Protein AF-A0A530JX38-F1 (afdb_monomer_lite)

pLDDT: mean 97.67, std 2.12, range [79.69, 98.81]

Structure (mmCIF, N/CA/C/O backbone):
data_AF-A0A530JX38-F1
#
_entry.id   AF-A0A530JX38-F1
#
loop_
_atom_site.group_PDB
_atom_site.id
_atom_site.type_symbol
_atom_site.label_atom_id
_atom_site.label_alt_id
_atom_site.label_comp_id
_atom_site.label_asym_id
_atom_site.label_entity_id
_atom_site.label_seq_id
_atom_site.pdbx_PDB_ins_code
_atom_site.Cartn_x
_atom_site.Cartn_y
_atom_site.Cartn_z
_atom_site.occupancy
_atom_site.B_iso_or_equiv
_atom_site.auth_seq_id
_atom_site.auth_comp_id
_atom_site.auth_asym_id
_atom_site.auth_atom_id
_atom_site.pdbx_PDB_model_num
ATOM 1 N N . PHE A 1 1 ? 7.188 1.533 -4.736 1.00 79.69 1 PHE A N 1
ATOM 2 C CA . PHE A 1 1 ? 6.180 2.064 -3.799 1.00 79.69 1 PHE A CA 1
ATOM 3 C C . PHE A 1 1 ? 4.777 1.938 -4.365 1.00 79.69 1 PHE A C 1
ATOM 5 O O . PHE A 1 1 ? 4.586 1.986 -5.576 1.00 79.69 1 PHE A O 1
ATOM 12 N N . TYR A 1 2 ? 3.803 1.794 -3.479 1.00 97.56 2 TYR A N 1
ATOM 13 C CA . TYR A 1 2 ? 2.401 1.553 -3.775 1.00 97.56 2 TYR A CA 1
ATOM 14 C C . TYR A 1 2 ? 1.654 2.833 -4.146 1.00 97.56 2 TYR A C 1
ATOM 16 O O . TYR A 1 2 ? 1.944 3.920 -3.648 1.00 97.56 2 TYR A O 1
ATOM 24 N N . THR A 1 3 ? 0.667 2.686 -5.028 1.00 97.88 3 THR A N 1
ATOM 25 C CA . THR A 1 3 ? -0.216 3.775 -5.463 1.00 97.88 3 THR A CA 1
ATOM 26 C C . THR A 1 3 ? -1.650 3.263 -5.598 1.00 97.88 3 THR A C 1
ATOM 28 O O . THR A 1 3 ? -2.362 3.209 -4.603 1.00 97.88 3 THR A O 1
ATOM 31 N N . PHE A 1 4 ? -2.078 2.837 -6.788 1.00 98.19 4 PHE A N 1
ATOM 32 C CA . PHE A 1 4 ? -3.488 2.555 -7.088 1.00 98.19 4 PHE A CA 1
ATOM 33 C C . PHE A 1 4 ? -4.115 1.483 -6.192 1.00 98.19 4 PHE A C 1
ATOM 35 O O . PHE A 1 4 ? -5.159 1.723 -5.602 1.00 98.19 4 PHE A O 1
ATOM 42 N N . ASN A 1 5 ? -3.453 0.342 -6.012 1.00 97.00 5 ASN A N 1
ATOM 43 C CA . ASN A 1 5 ? -3.966 -0.731 -5.156 1.00 97.00 5 ASN A CA 1
ATOM 44 C C . ASN A 1 5 ? -3.952 -0.381 -3.654 1.00 97.00 5 ASN A C 1
ATOM 46 O O . ASN A 1 5 ? -4.775 -0.900 -2.905 1.00 97.00 5 ASN A O 1
ATOM 50 N N . MET A 1 6 ? -3.072 0.523 -3.211 1.00 98.62 6 MET A N 1
ATOM 51 C CA . MET A 1 6 ? -3.131 1.091 -1.860 1.00 98.62 6 MET A CA 1
ATOM 52 C C . MET A 1 6 ? -4.322 2.042 -1.718 1.00 98.62 6 MET A C 1
ATOM 54 O O . MET A 1 6 ? -5.009 1.998 -0.700 1.00 98.62 6 MET A O 1
ATOM 58 N N . PHE A 1 7 ? -4.616 2.856 -2.738 1.00 98.62 7 PHE A N 1
ATOM 59 C CA . PHE A 1 7 ? -5.819 3.695 -2.750 1.00 98.62 7 PHE A CA 1
ATOM 60 C C . PHE A 1 7 ? -7.094 2.848 -2.721 1.00 98.62 7 PHE A C 1
ATOM 62 O O . PHE A 1 7 ? -8.029 3.194 -2.001 1.00 98.62 7 PHE A O 1
ATOM 69 N N . A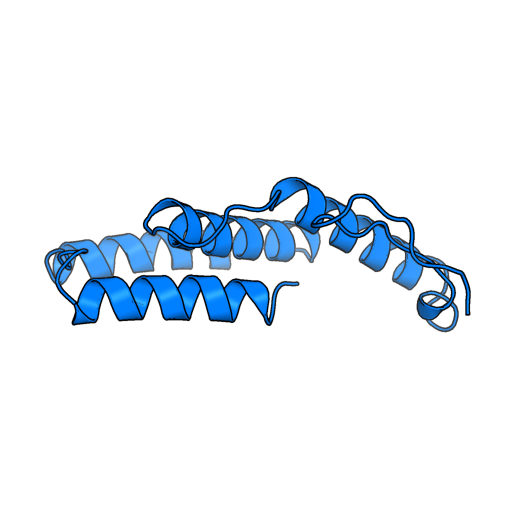SP A 1 8 ? -7.118 1.717 -3.428 1.00 98.56 8 ASP A N 1
ATOM 70 C CA . ASP A 1 8 ? -8.235 0.774 -3.366 1.00 98.56 8 ASP A CA 1
ATOM 71 C C . ASP A 1 8 ? -8.384 0.185 -1.954 1.00 98.56 8 ASP A C 1
ATOM 73 O O . ASP A 1 8 ? -9.466 0.263 -1.373 1.00 98.56 8 ASP A O 1
ATOM 77 N N . ALA A 1 9 ? -7.304 -0.304 -1.332 1.00 98.62 9 ALA A N 1
ATOM 78 C CA . ALA A 1 9 ? -7.357 -0.802 0.047 1.00 98.62 9 ALA A CA 1
ATOM 79 C C . ALA A 1 9 ? -7.886 0.263 1.035 1.00 98.62 9 ALA A C 1
ATOM 81 O O . ALA A 1 9 ? -8.750 -0.022 1.869 1.00 98.62 9 ALA A O 1
ATOM 82 N N . GLN A 1 10 ? -7.440 1.518 0.899 1.00 98.81 10 GLN A N 1
ATOM 83 C CA . GLN A 1 10 ? -7.946 2.655 1.678 1.00 98.81 10 GLN A CA 1
ATOM 84 C C . GLN A 1 10 ? -9.436 2.921 1.426 1.00 98.81 10 GLN A C 1
ATOM 86 O O . GLN A 1 10 ? -10.200 3.134 2.372 1.00 98.81 10 GLN A O 1
ATOM 91 N N . ALA A 1 11 ? -9.868 2.901 0.164 1.00 98.75 11 ALA A N 1
ATOM 92 C CA . ALA A 1 11 ? -11.250 3.157 -0.219 1.00 98.75 11 ALA A CA 1
ATOM 93 C C . ALA A 1 11 ? -12.201 2.065 0.292 1.00 98.75 11 ALA A C 1
ATOM 95 O O . ALA A 1 11 ? -13.281 2.383 0.795 1.00 98.75 11 ALA A O 1
ATOM 96 N N . TRP A 1 12 ? -11.800 0.792 0.223 1.00 98.75 12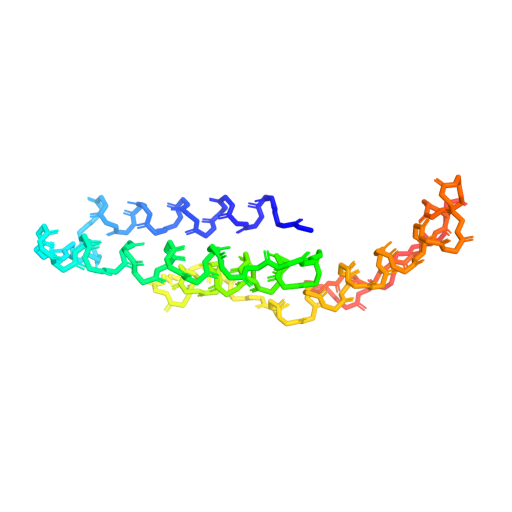 TRP A N 1
ATOM 97 C CA . TRP A 1 12 ? -12.574 -0.326 0.769 1.00 98.75 12 TRP A CA 1
ATOM 98 C C . TRP A 1 12 ? -12.705 -0.238 2.288 1.00 98.75 12 TRP A C 1
ATOM 100 O O . TRP A 1 12 ? -13.806 -0.412 2.817 1.00 98.75 12 TRP A O 1
ATOM 110 N N . TYR A 1 13 ? -11.620 0.104 2.985 1.00 98.69 13 TYR A N 1
ATOM 111 C CA . TYR A 1 13 ? -11.653 0.291 4.433 1.00 98.69 13 TYR A CA 1
ATOM 112 C C . TYR A 1 13 ? -12.603 1.427 4.829 1.00 98.69 13 TYR A C 1
ATOM 114 O O . TYR A 1 13 ? -13.499 1.247 5.658 1.00 98.69 13 TYR A O 1
ATOM 122 N N . ALA A 1 14 ? -12.475 2.589 4.179 1.00 98.75 14 ALA A N 1
ATOM 123 C CA . ALA A 1 14 ? -13.346 3.737 4.420 1.00 98.75 14 ALA A CA 1
ATOM 124 C C . ALA A 1 14 ? -14.822 3.413 4.130 1.00 98.75 14 ALA A C 1
ATOM 126 O O . ALA A 1 14 ? -15.701 3.763 4.923 1.00 98.75 14 ALA A O 1
ATOM 127 N N . ARG A 1 15 ? -15.103 2.701 3.030 1.00 98.75 15 ARG A N 1
ATOM 128 C CA . ARG A 1 15 ? -16.448 2.221 2.685 1.00 98.75 15 ARG A CA 1
ATOM 129 C C . ARG A 1 15 ? -17.035 1.376 3.814 1.00 98.75 15 ARG A C 1
ATOM 131 O O . ARG A 1 15 ? -18.168 1.621 4.222 1.00 98.75 15 ARG A O 1
ATOM 138 N N . ASP A 1 16 ? -16.287 0.407 4.334 1.00 98.75 16 ASP A N 1
ATOM 139 C CA . ASP A 1 16 ? -16.795 -0.518 5.351 1.00 98.75 16 ASP A CA 1
ATOM 140 C C . ASP A 1 16 ? -16.990 0.142 6.721 1.00 98.75 16 ASP A C 1
ATOM 142 O O . ASP A 1 16 ? -17.917 -0.231 7.448 1.00 98.75 16 ASP A O 1
ATOM 146 N N . VAL A 1 17 ? -16.216 1.183 7.039 1.00 98.69 17 VAL A N 1
ATOM 147 C CA . VAL A 1 17 ? -16.491 2.073 8.178 1.00 98.69 17 VAL A CA 1
ATOM 148 C C . VAL A 1 17 ? -17.801 2.844 7.971 1.00 98.69 17 VAL A C 1
ATOM 150 O O . VAL A 1 17 ? -18.673 2.812 8.840 1.00 98.69 17 VAL A O 1
ATOM 153 N N . ILE A 1 18 ? -17.987 3.491 6.813 1.00 98.75 18 ILE A N 1
ATOM 154 C CA . ILE A 1 18 ? -19.201 4.273 6.491 1.00 98.75 18 ILE A CA 1
ATOM 155 C C . ILE A 1 18 ? -20.454 3.387 6.504 1.00 98.75 18 ILE A C 1
ATOM 157 O O . ILE A 1 18 ? -21.499 3.784 7.017 1.00 98.75 18 ILE A O 1
ATOM 161 N N . MET A 1 19 ? -20.350 2.165 5.980 1.00 98.50 19 MET A N 1
ATOM 162 C CA . MET A 1 19 ? -21.430 1.173 5.983 1.00 98.50 19 MET A CA 1
ATOM 163 C C . MET A 1 19 ? -21.637 0.508 7.354 1.00 98.50 19 MET A C 1
ATOM 165 O O . MET A 1 19 ? -22.566 -0.282 7.523 1.00 98.50 19 MET A O 1
ATOM 169 N N . GLY A 1 20 ? -20.777 0.797 8.334 1.00 98.12 20 GLY A N 1
ATOM 170 C CA . GLY A 1 20 ? -20.862 0.272 9.692 1.00 98.12 20 GLY A CA 1
ATOM 171 C C . GLY A 1 20 ? -20.496 -1.206 9.841 1.00 98.12 20 GLY A C 1
ATOM 172 O O . GLY A 1 20 ? -20.813 -1.770 10.892 1.00 98.12 20 GLY A O 1
ATOM 173 N N . ARG A 1 21 ? -19.854 -1.806 8.827 1.00 98.38 21 ARG A N 1
ATOM 174 C CA . ARG A 1 21 ? -19.290 -3.168 8.846 1.00 98.38 21 ARG A CA 1
ATOM 175 C C . ARG A 1 21 ? -18.031 -3.228 9.709 1.00 98.38 21 ARG A C 1
ATOM 177 O O . ARG A 1 21 ? -17.843 -4.192 10.442 1.00 98.38 21 ARG A O 1
ATOM 184 N N . ILE A 1 22 ? -17.233 -2.163 9.674 1.00 98.50 22 ILE A N 1
ATOM 185 C CA . ILE A 1 22 ? -16.114 -1.932 10.589 1.00 98.50 22 ILE A CA 1
ATOM 186 C C . ILE A 1 22 ? -16.556 -0.895 11.620 1.00 98.50 22 ILE A C 1
ATOM 188 O O . ILE A 1 22 ? -17.091 0.162 11.278 1.00 98.50 22 ILE A O 1
ATOM 192 N N . LYS A 1 23 ? -16.358 -1.201 12.903 1.00 98.12 23 LYS A N 1
ATOM 193 C CA . LYS A 1 23 ? -16.575 -0.246 13.994 1.00 98.12 23 LYS A CA 1
ATOM 194 C C . LYS A 1 23 ? -15.244 0.398 14.343 1.00 98.12 23 LYS A C 1
ATOM 196 O O . LYS A 1 23 ? -14.290 -0.309 14.653 1.00 98.12 23 LYS A O 1
ATOM 201 N N . LEU A 1 24 ? -15.197 1.727 14.301 1.00 97.31 24 LEU A N 1
ATOM 202 C CA . LEU A 1 24 ? -14.018 2.460 14.745 1.00 97.31 24 LEU A CA 1
ATOM 203 C C . LEU A 1 24 ? -13.804 2.241 16.251 1.00 97.31 24 LEU A C 1
ATOM 205 O O . LEU A 1 24 ? -14.786 2.230 17.005 1.00 97.31 24 LEU A O 1
ATOM 209 N N . PRO A 1 25 ? -12.548 2.064 16.693 1.00 97.44 25 PRO A N 1
ATOM 210 C CA . PRO A 1 25 ? -12.236 1.952 18.108 1.00 97.44 25 PRO A CA 1
ATOM 211 C C . PRO A 1 25 ? -12.315 3.332 18.789 1.00 97.44 25 PRO A C 1
ATOM 213 O O . PRO A 1 25 ? -12.703 4.331 18.177 1.00 97.44 25 PRO A O 1
ATOM 216 N N . SER A 1 26 ? -11.978 3.398 20.080 1.00 98.50 26 SER A N 1
ATOM 217 C CA . SER A 1 26 ? -11.950 4.676 20.801 1.00 98.50 26 SER A CA 1
ATOM 218 C C . SER A 1 26 ? -10.868 5.614 20.254 1.00 98.50 26 SER A C 1
ATOM 220 O O . SER A 1 26 ? -9.929 5.187 19.576 1.00 98.50 26 SER A O 1
ATOM 222 N N . ALA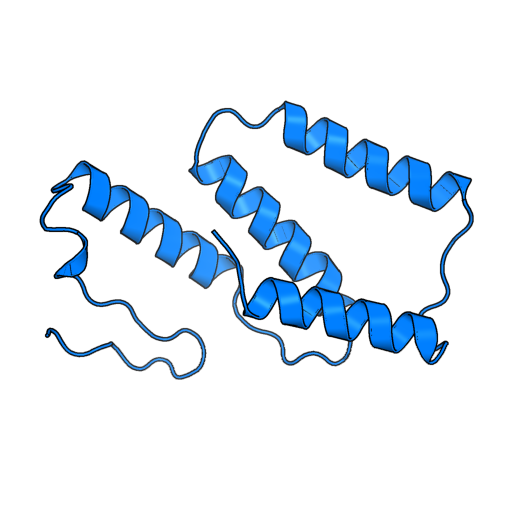 A 1 27 ? -10.979 6.905 20.574 1.00 98.38 27 ALA A N 1
ATOM 223 C CA . ALA A 1 27 ? -9.989 7.901 20.174 1.00 98.38 27 ALA A CA 1
ATOM 224 C C . ALA A 1 27 ? -8.585 7.564 20.701 1.00 98.38 27 ALA A C 1
ATOM 226 O O . ALA A 1 27 ? -7.603 7.718 19.978 1.00 98.38 27 ALA A O 1
ATOM 227 N N . GLU A 1 28 ? -8.493 7.047 21.927 1.00 98.62 28 GLU A N 1
ATOM 228 C CA . GLU A 1 28 ? -7.235 6.632 22.550 1.00 98.62 28 GLU A CA 1
ATOM 229 C C . GLU A 1 28 ? -6.596 5.466 21.790 1.00 98.62 28 GLU A C 1
ATOM 231 O O . GLU A 1 28 ? -5.407 5.511 21.485 1.00 98.62 28 GLU A O 1
ATOM 236 N N . ALA A 1 29 ? -7.388 4.456 21.420 1.00 98.44 29 ALA A N 1
ATOM 237 C CA . ALA A 1 29 ? -6.899 3.309 20.661 1.00 98.44 29 ALA A CA 1
ATOM 238 C C . ALA A 1 29 ? -6.442 3.699 19.242 1.00 98.44 29 ALA A C 1
ATOM 240 O O . ALA A 1 29 ? -5.422 3.198 18.771 1.00 98.44 29 ALA A O 1
ATOM 241 N N . MET A 1 30 ? -7.150 4.624 18.576 1.00 98.19 30 MET A N 1
ATOM 242 C CA . MET A 1 30 ? -6.715 5.169 17.280 1.00 98.19 30 MET A CA 1
ATOM 243 C C . MET A 1 30 ? -5.399 5.948 17.403 1.00 98.19 30 MET A C 1
ATOM 245 O O . MET A 1 30 ? -4.509 5.784 16.570 1.00 98.19 30 MET A O 1
ATOM 249 N N . ALA A 1 31 ? -5.251 6.766 18.450 1.00 98.50 31 ALA A N 1
ATOM 250 C CA . ALA A 1 31 ? -4.021 7.513 18.701 1.00 98.50 31 ALA A CA 1
ATOM 251 C C . ALA A 1 31 ? -2.835 6.582 19.002 1.00 98.50 31 ALA A C 1
ATOM 253 O O . ALA A 1 31 ? -1.739 6.803 18.488 1.00 98.50 31 ALA A O 1
ATOM 254 N N . GLU A 1 32 ? -3.049 5.519 19.783 1.00 98.56 32 GLU A N 1
ATOM 255 C CA . GLU A 1 32 ? -2.015 4.524 20.079 1.00 98.56 32 GLU A CA 1
ATOM 256 C C . GLU A 1 32 ? -1.583 3.756 18.821 1.00 98.56 32 GLU A C 1
ATOM 258 O O . GLU A 1 32 ? -0.387 3.573 18.589 1.00 98.56 32 GLU A O 1
ATOM 263 N N . HIS A 1 33 ? -2.537 3.328 17.986 1.00 98.31 33 HIS A N 1
ATOM 264 C CA . HIS A 1 33 ? -2.238 2.644 16.723 1.00 98.31 33 HIS A CA 1
ATOM 265 C C . HIS A 1 33 ? -1.447 3.547 15.767 1.00 98.31 33 HIS A C 1
ATOM 267 O O . HIS A 1 33 ? -0.392 3.142 15.278 1.00 98.31 33 HIS A O 1
ATOM 273 N N . GLY A 1 34 ? -1.869 4.806 15.602 1.00 98.06 34 GLY A N 1
ATOM 274 C CA . GLY A 1 34 ? -1.136 5.792 14.805 1.00 98.06 34 GLY A CA 1
ATOM 275 C C . GLY A 1 34 ? 0.273 6.074 15.339 1.00 98.06 34 GLY A C 1
ATOM 276 O O . GLY A 1 34 ? 1.220 6.154 14.559 1.00 98.06 34 GLY A O 1
ATOM 277 N N . ALA A 1 35 ? 0.446 6.158 16.662 1.00 98.62 35 ALA A N 1
ATOM 278 C CA . ALA A 1 35 ? 1.756 6.356 17.281 1.00 98.62 35 ALA A CA 1
ATOM 279 C C . ALA A 1 35 ? 2.710 5.173 17.040 1.00 98.62 35 ALA A C 1
ATOM 281 O O . ALA A 1 35 ? 3.897 5.397 16.808 1.00 98.62 35 ALA A O 1
ATOM 282 N N . LYS A 1 36 ? 2.210 3.927 17.040 1.00 98.56 36 LYS A N 1
ATOM 283 C CA . LYS A 1 36 ? 3.011 2.734 16.703 1.00 98.56 36 LYS A CA 1
ATOM 284 C C . LYS A 1 36 ? 3.521 2.788 15.264 1.00 98.56 36 LYS A C 1
ATOM 286 O O . LYS A 1 36 ? 4.708 2.568 15.032 1.00 98.56 36 LYS A O 1
ATOM 291 N N . TRP A 1 37 ? 2.644 3.119 14.317 1.00 98.69 37 TRP A N 1
ATOM 292 C CA . TRP A 1 37 ? 3.019 3.281 12.910 1.00 98.69 37 TRP A CA 1
ATOM 293 C C . TRP A 1 37 ? 4.022 4.415 12.712 1.00 98.69 37 TRP A C 1
ATOM 295 O O . TRP A 1 37 ? 5.024 4.228 12.028 1.00 98.69 37 TRP A O 1
ATOM 305 N N . ARG A 1 38 ? 3.807 5.556 13.374 1.00 98.62 38 ARG A N 1
ATOM 306 C CA . ARG A 1 38 ? 4.726 6.696 13.329 1.00 98.62 38 ARG A CA 1
ATOM 307 C C . ARG A 1 38 ? 6.106 6.358 13.889 1.00 98.62 38 ARG A C 1
ATOM 309 O O . ARG A 1 38 ? 7.105 6.645 13.243 1.00 98.62 38 ARG A O 1
ATOM 316 N N . ALA A 1 39 ? 6.161 5.721 15.057 1.00 98.69 39 ALA A N 1
ATOM 317 C CA . ALA A 1 39 ? 7.422 5.320 15.671 1.00 98.69 39 ALA A CA 1
ATOM 318 C C . ALA A 1 39 ? 8.207 4.362 14.767 1.00 98.69 39 ALA A C 1
ATOM 320 O O . ALA A 1 39 ? 9.421 4.483 14.674 1.00 98.69 39 ALA A O 1
ATOM 321 N N . ARG A 1 40 ? 7.522 3.443 14.071 1.00 98.56 40 ARG A N 1
ATOM 322 C CA . ARG A 1 40 ? 8.145 2.557 13.078 1.00 98.56 40 ARG A CA 1
ATOM 323 C C . ARG A 1 40 ? 8.628 3.316 11.837 1.00 98.56 40 ARG A C 1
ATOM 325 O O . ARG A 1 40 ? 9.704 3.015 11.340 1.00 98.56 40 ARG A O 1
ATOM 332 N N . GLU A 1 41 ? 7.850 4.270 11.327 1.00 98.50 41 GLU A N 1
ATOM 333 C CA . GLU A 1 41 ? 8.239 5.103 10.177 1.00 98.50 41 GLU A CA 1
ATOM 334 C C . GLU A 1 41 ? 9.531 5.887 10.458 1.00 98.50 41 GLU A C 1
ATOM 336 O O . GLU A 1 41 ? 10.405 5.994 9.603 1.00 98.50 41 GLU A O 1
ATOM 341 N N . GLU A 1 42 ? 9.677 6.407 11.677 1.00 98.50 42 GLU A N 1
ATOM 342 C CA . GLU A 1 42 ? 10.836 7.204 12.090 1.00 98.50 42 GLU A CA 1
ATOM 343 C C . GLU A 1 42 ? 12.136 6.388 12.215 1.00 98.50 42 GLU A C 1
ATOM 345 O O . GLU A 1 42 ? 13.209 6.986 12.291 1.00 98.50 42 GLU A O 1
ATOM 350 N N . THR A 1 43 ? 12.075 5.048 12.205 1.00 98.50 43 THR A N 1
ATOM 351 C CA . THR A 1 43 ? 13.272 4.186 12.196 1.00 98.50 43 THR A CA 1
ATOM 352 C C . THR A 1 43 ? 13.732 3.777 10.798 1.00 98.50 43 THR A C 1
ATOM 354 O O . THR A 1 43 ? 14.686 3.012 10.700 1.00 98.50 43 THR A O 1
ATOM 357 N N . LEU A 1 44 ? 13.036 4.182 9.730 1.00 98.56 44 LEU A N 1
ATOM 358 C CA . LEU A 1 44 ? 13.362 3.752 8.367 1.00 98.56 44 LEU A CA 1
ATOM 359 C C . LEU A 1 44 ? 14.535 4.573 7.805 1.00 98.56 44 LEU A C 1
ATOM 361 O O . LEU A 1 44 ? 14.511 5.803 7.820 1.00 98.56 44 LEU A O 1
ATOM 365 N N . GLU A 1 45 ? 15.540 3.891 7.268 1.00 98.12 45 GLU A N 1
ATOM 366 C CA . GLU A 1 45 ? 16.805 4.464 6.797 1.00 98.12 45 GLU A CA 1
ATOM 367 C C . GLU A 1 45 ? 16.972 4.373 5.274 1.00 98.12 45 GLU A C 1
ATOM 369 O O . GLU A 1 45 ? 17.696 5.177 4.682 1.00 98.12 45 GLU A O 1
ATOM 374 N N . ASP A 1 46 ? 16.297 3.423 4.622 1.00 96.44 46 ASP A N 1
ATOM 375 C CA . ASP A 1 46 ? 16.495 3.121 3.204 1.00 96.44 46 ASP A CA 1
ATOM 376 C C . ASP A 1 46 ? 15.187 2.834 2.441 1.00 96.44 46 ASP A C 1
ATOM 378 O O . ASP A 1 46 ? 14.093 2.729 3.003 1.00 96.44 46 ASP A O 1
ATOM 382 N N . ALA A 1 47 ? 15.303 2.747 1.112 1.00 95.50 47 ALA A N 1
ATOM 383 C CA . ALA A 1 47 ? 14.164 2.536 0.224 1.00 95.50 47 ALA A CA 1
ATOM 384 C C . ALA A 1 47 ? 13.504 1.163 0.421 1.00 95.50 47 ALA A C 1
ATOM 386 O O . ALA A 1 47 ? 12.284 1.066 0.287 1.00 95.50 47 ALA A O 1
ATOM 387 N N . GLU A 1 48 ? 14.274 0.126 0.763 1.00 96.56 48 GLU A N 1
ATOM 388 C CA . GLU A 1 48 ? 13.743 -1.211 1.035 1.00 96.56 48 GLU A CA 1
ATOM 389 C C . GLU A 1 48 ? 12.792 -1.152 2.228 1.00 96.56 48 GLU A C 1
ATOM 391 O O . GLU A 1 48 ? 11.615 -1.495 2.116 1.00 96.56 48 GLU A O 1
ATOM 396 N N . GLN A 1 49 ? 13.267 -0.619 3.349 1.00 98.31 49 GLN A N 1
ATOM 397 C CA . GLN A 1 49 ? 12.488 -0.464 4.569 1.00 98.31 49 GLN A CA 1
ATOM 398 C C . GLN A 1 49 ? 11.218 0.366 4.332 1.00 98.31 49 GLN A C 1
ATOM 400 O O . GLN A 1 49 ? 10.146 -0.000 4.818 1.00 98.31 49 GLN A O 1
ATOM 405 N N . MET A 1 50 ? 11.299 1.434 3.530 1.00 98.44 50 MET A N 1
ATOM 406 C CA . MET A 1 50 ? 10.131 2.229 3.132 1.00 98.44 50 MET A CA 1
ATOM 407 C C . MET A 1 50 ? 9.137 1.437 2.262 1.00 98.44 50 MET A C 1
ATOM 409 O O . MET A 1 50 ? 7.924 1.589 2.431 1.00 98.44 50 MET A O 1
ATOM 413 N N . ILE A 1 51 ? 9.614 0.592 1.337 1.00 98.44 51 ILE A N 1
ATOM 414 C CA . ILE A 1 51 ? 8.763 -0.260 0.487 1.00 98.44 51 ILE A CA 1
ATOM 415 C C . ILE A 1 51 ? 8.000 -1.254 1.363 1.00 98.44 51 ILE A C 1
ATOM 417 O O . ILE A 1 51 ? 6.775 -1.340 1.261 1.00 98.44 51 ILE A O 1
ATOM 421 N N . TRP A 1 52 ? 8.709 -1.956 2.249 1.00 98.50 52 TRP A N 1
ATOM 422 C CA . TRP A 1 52 ? 8.115 -2.938 3.155 1.00 98.50 52 TRP A CA 1
ATOM 423 C C . TRP A 1 52 ? 7.137 -2.296 4.139 1.00 98.50 52 TRP A C 1
ATOM 425 O O . TRP A 1 52 ? 6.049 -2.826 4.345 1.00 98.50 52 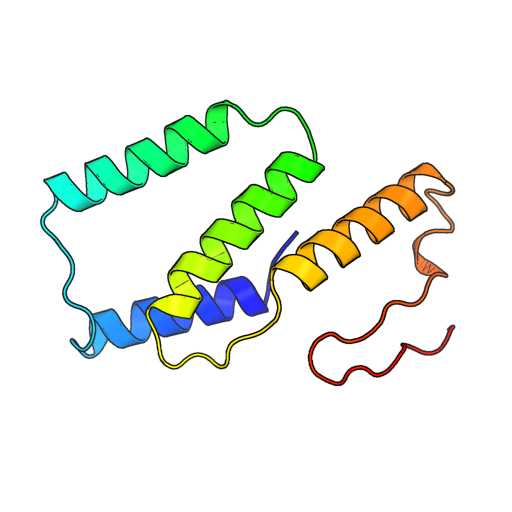TRP A O 1
ATOM 435 N N . PHE A 1 53 ? 7.461 -1.121 4.685 1.00 98.69 53 PHE A N 1
ATOM 436 C CA . PHE A 1 53 ? 6.556 -0.367 5.554 1.00 98.69 53 PHE A CA 1
ATOM 437 C C . PHE A 1 53 ? 5.221 -0.049 4.865 1.00 98.69 53 PHE A C 1
ATOM 439 O O . PHE A 1 53 ? 4.151 -0.284 5.429 1.00 98.69 53 PHE A O 1
ATOM 446 N N . GLN A 1 54 ? 5.267 0.450 3.626 1.00 98.62 54 GLN A N 1
ATOM 447 C CA . GLN A 1 54 ? 4.056 0.778 2.874 1.00 98.62 54 GLN A CA 1
ATOM 448 C C . GLN A 1 54 ? 3.295 -0.475 2.402 1.00 98.62 54 GLN A C 1
ATOM 450 O O . GLN A 1 54 ? 2.062 -0.456 2.327 1.00 98.62 54 GLN A O 1
ATOM 455 N N . GLY A 1 55 ? 4.013 -1.565 2.116 1.00 98.50 55 GLY A N 1
ATOM 456 C CA . GLY A 1 55 ? 3.425 -2.876 1.851 1.00 98.50 55 GLY A CA 1
ATOM 457 C C . GLY A 1 55 ? 2.631 -3.387 3.052 1.00 98.50 55 GLY A C 1
ATOM 458 O O . GLY A 1 55 ? 1.454 -3.713 2.908 1.00 98.50 55 GLY A O 1
ATOM 459 N N . ASP A 1 56 ? 3.220 -3.356 4.247 1.00 98.62 56 ASP A N 1
ATOM 460 C CA . ASP A 1 56 ? 2.553 -3.778 5.483 1.00 98.62 56 ASP A CA 1
ATOM 461 C C . ASP A 1 56 ? 1.307 -2.942 5.783 1.00 98.62 56 ASP A C 1
ATOM 463 O O . ASP A 1 56 ? 0.275 -3.494 6.158 1.00 98.62 56 ASP A O 1
ATOM 467 N N . TYR A 1 57 ? 1.370 -1.625 5.570 1.00 98.69 57 TYR A N 1
ATOM 468 C CA . TYR A 1 57 ? 0.206 -0.746 5.711 1.00 98.69 57 TYR A CA 1
ATOM 469 C C . TYR A 1 57 ? -0.921 -1.138 4.743 1.00 98.69 57 TYR A C 1
ATOM 471 O O . TYR A 1 57 ? -2.082 -1.268 5.134 1.00 98.69 57 TYR A O 1
ATOM 479 N N . THR A 1 58 ? -0.576 -1.372 3.475 1.00 98.50 58 THR A N 1
ATOM 480 C CA . THR A 1 58 ? -1.544 -1.797 2.454 1.00 98.50 58 THR A CA 1
ATOM 481 C C . THR A 1 58 ? -2.159 -3.149 2.818 1.00 98.50 58 THR A C 1
ATOM 483 O O . THR A 1 58 ? -3.373 -3.327 2.701 1.00 98.50 58 THR A O 1
ATOM 486 N N . LYS A 1 59 ? -1.338 -4.084 3.312 1.00 98.50 59 LYS A N 1
ATOM 487 C CA . LYS A 1 59 ? -1.777 -5.400 3.775 1.00 98.50 59 LYS A CA 1
ATOM 488 C C . LYS A 1 59 ? -2.716 -5.308 4.977 1.00 98.50 59 LYS A C 1
ATOM 490 O O . LYS A 1 59 ? -3.758 -5.956 4.961 1.00 98.50 59 LYS A O 1
ATOM 495 N N . GLU A 1 60 ? -2.390 -4.489 5.978 1.00 98.44 60 GLU A N 1
ATOM 496 C CA . GLU A 1 60 ? -3.233 -4.313 7.166 1.00 98.44 60 GLU A CA 1
ATOM 497 C C . GLU A 1 60 ? -4.636 -3.814 6.790 1.00 98.44 60 GLU A C 1
ATOM 499 O O . GLU A 1 60 ? -5.627 -4.300 7.334 1.00 98.44 60 GLU A O 1
ATOM 504 N N . LEU A 1 61 ? -4.752 -2.873 5.847 1.00 98.44 61 LEU A N 1
ATOM 505 C CA . LEU A 1 61 ? -6.058 -2.400 5.371 1.00 98.44 61 LEU A CA 1
ATOM 506 C C . LEU A 1 61 ? -6.805 -3.460 4.559 1.00 98.44 61 LEU A C 1
ATOM 508 O O . LEU A 1 61 ? -8.002 -3.668 4.765 1.00 98.44 61 LEU A O 1
ATOM 512 N N . MET A 1 62 ? -6.102 -4.129 3.646 1.00 98.00 62 MET A N 1
ATOM 513 C CA . MET A 1 62 ? -6.666 -5.173 2.793 1.00 98.00 62 MET A CA 1
ATOM 514 C C . MET A 1 62 ? -7.258 -6.321 3.620 1.00 98.00 62 MET A C 1
ATOM 516 O O . MET A 1 62 ? -8.400 -6.708 3.378 1.00 98.00 62 MET A O 1
ATOM 520 N N . ASP A 1 63 ? -6.536 -6.795 4.641 1.00 98.19 63 ASP A N 1
ATOM 521 C CA . ASP A 1 63 ? -6.936 -7.921 5.498 1.00 98.19 63 ASP A CA 1
ATOM 522 C C . ASP A 1 63 ? -8.194 -7.631 6.353 1.00 98.19 63 ASP A C 1
ATOM 524 O O . ASP A 1 63 ? -8.779 -8.547 6.933 1.00 98.19 63 ASP A O 1
ATOM 528 N N . GLN A 1 64 ? -8.635 -6.370 6.436 1.00 97.94 64 GLN A N 1
ATOM 529 C CA . GLN A 1 64 ? -9.810 -5.949 7.213 1.00 97.94 64 GLN A CA 1
ATOM 530 C C . GLN A 1 64 ? -11.098 -5.842 6.385 1.00 97.94 64 GLN A C 1
ATOM 532 O O . GLN A 1 64 ? -12.148 -5.499 6.931 1.00 97.94 64 GLN A O 1
ATOM 537 N N . THR A 1 65 ? -11.041 -6.105 5.078 1.00 98.44 65 THR A N 1
ATOM 538 C CA . THR A 1 65 ? -12.161 -5.867 4.156 1.00 98.44 65 THR A CA 1
ATOM 539 C C . THR A 1 65 ? -12.382 -7.050 3.214 1.00 98.44 65 THR A C 1
ATOM 541 O O . THR A 1 65 ? -11.644 -8.029 3.228 1.00 98.44 65 THR A O 1
ATOM 544 N N . ASP A 1 66 ? -13.407 -6.955 2.366 1.00 97.88 66 ASP A N 1
ATOM 545 C CA . ASP A 1 66 ? -13.635 -7.889 1.255 1.00 97.88 66 ASP A CA 1
ATOM 546 C C . ASP A 1 66 ? -12.870 -7.520 -0.036 1.00 97.88 66 ASP A C 1
ATOM 548 O O . ASP A 1 66 ? -13.173 -8.058 -1.105 1.00 97.88 66 ASP A O 1
ATOM 552 N N . TYR A 1 67 ? -11.904 -6.593 0.030 1.00 98.00 67 TYR A N 1
ATOM 553 C CA . TYR A 1 67 ? -11.062 -6.253 -1.117 1.00 98.00 67 TYR A CA 1
ATOM 554 C C . TYR A 1 67 ? -10.298 -7.501 -1.594 1.00 98.00 67 TYR A C 1
ATOM 556 O O . TYR A 1 67 ? -9.699 -8.189 -0.764 1.00 98.00 67 TYR A O 1
ATOM 564 N N . PRO A 1 68 ? -10.306 -7.836 -2.902 1.00 95.44 68 PRO A N 1
ATOM 565 C CA . PRO A 1 68 ? -9.593 -9.005 -3.397 1.00 95.44 68 PRO A CA 1
ATOM 566 C C . PRO A 1 68 ? -8.110 -8.957 -3.028 1.00 95.44 68 PRO A C 1
ATOM 568 O O . PRO A 1 68 ? -7.376 -8.068 -3.459 1.00 95.44 68 PRO A O 1
ATOM 571 N N . GLY A 1 69 ? -7.684 -9.937 -2.231 1.00 92.69 69 GLY A N 1
ATOM 572 C CA . GLY A 1 69 ? -6.305 -10.052 -1.785 1.00 92.69 69 GLY A CA 1
ATOM 573 C C . GLY A 1 69 ? -5.328 -10.215 -2.949 1.00 92.69 69 GLY A C 1
ATOM 574 O O . GLY A 1 69 ? -5.632 -10.886 -3.937 1.00 92.69 69 GLY A O 1
ATOM 575 N N . PHE A 1 70 ? -4.136 -9.645 -2.807 1.00 95.88 70 PHE A N 1
ATOM 576 C CA . PHE A 1 70 ? -3.009 -9.875 -3.708 1.00 95.88 70 PHE A CA 1
ATOM 577 C C . PHE A 1 70 ? -1.719 -10.099 -2.912 1.00 95.88 70 PHE A C 1
ATOM 579 O O . PHE A 1 70 ? -1.648 -9.815 -1.715 1.00 95.88 70 PHE A O 1
ATOM 586 N N . ASP A 1 71 ? -0.698 -10.630 -3.578 1.00 97.19 71 ASP A N 1
ATOM 587 C CA . ASP A 1 71 ? 0.590 -10.933 -2.958 1.00 97.19 71 ASP A CA 1
ATOM 588 C C . ASP A 1 71 ? 1.427 -9.653 -2.764 1.00 97.19 71 ASP A C 1
ATOM 590 O O . ASP A 1 71 ? 2.173 -9.225 -3.647 1.00 97.19 71 ASP A O 1
ATOM 594 N N . VAL A 1 72 ? 1.246 -9.006 -1.609 1.00 97.75 72 VAL A N 1
ATOM 595 C CA . VAL A 1 72 ? 1.965 -7.784 -1.200 1.00 97.75 72 VAL A CA 1
ATOM 596 C C . VAL A 1 72 ? 3.472 -8.036 -1.093 1.00 97.75 72 VAL A C 1
ATOM 598 O O . VAL A 1 72 ? 4.271 -7.179 -1.462 1.00 97.75 72 VAL A O 1
ATOM 601 N N . GLU A 1 73 ? 3.884 -9.217 -0.640 1.00 97.69 73 GLU A N 1
ATOM 602 C CA . GLU A 1 73 ? 5.302 -9.553 -0.515 1.00 97.69 73 GLU A CA 1
ATOM 603 C C . GLU A 1 73 ? 5.961 -9.647 -1.897 1.00 97.69 73 GLU A C 1
ATOM 605 O O . GLU A 1 73 ? 7.003 -9.035 -2.142 1.00 97.69 73 GLU A O 1
ATOM 610 N N . ALA A 1 74 ? 5.300 -10.298 -2.857 1.00 97.94 74 ALA A N 1
ATOM 611 C CA . ALA A 1 74 ? 5.771 -10.321 -4.237 1.00 97.94 74 ALA A CA 1
ATOM 612 C C . ALA A 1 74 ? 5.807 -8.918 -4.875 1.00 97.94 74 ALA A C 1
ATOM 614 O O . ALA A 1 74 ? 6.712 -8.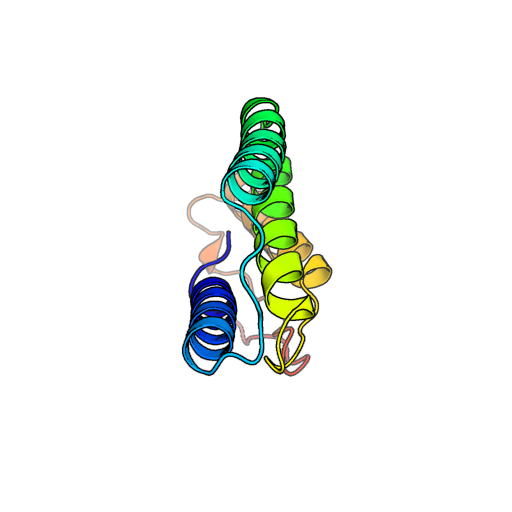622 -5.665 1.00 97.94 74 ALA A O 1
ATOM 615 N N . VAL A 1 75 ? 4.871 -8.022 -4.526 1.00 98.25 75 VAL A N 1
ATOM 616 C CA . VAL A 1 75 ? 4.925 -6.614 -4.966 1.00 98.25 75 VAL A CA 1
ATOM 617 C C . VAL A 1 75 ? 6.154 -5.913 -4.374 1.00 98.25 75 VAL A C 1
ATOM 619 O O . VAL A 1 75 ? 6.849 -5.208 -5.108 1.00 98.25 75 VAL A O 1
ATOM 622 N N . ASN A 1 76 ? 6.468 -6.128 -3.090 1.00 98.44 76 ASN A N 1
ATOM 623 C CA . ASN A 1 76 ? 7.671 -5.572 -2.459 1.00 98.44 76 ASN A CA 1
ATOM 624 C C . ASN A 1 76 ? 8.934 -6.036 -3.191 1.00 98.44 76 ASN A C 1
ATOM 626 O O . ASN A 1 76 ? 9.753 -5.205 -3.580 1.00 98.44 76 ASN A O 1
ATOM 630 N N . HIS A 1 77 ? 9.050 -7.334 -3.477 1.00 98.19 77 HIS A N 1
ATOM 631 C CA . HIS A 1 77 ? 10.169 -7.872 -4.252 1.00 98.19 77 HIS A CA 1
ATOM 632 C C . HIS A 1 77 ? 10.264 -7.280 -5.663 1.00 98.19 77 HIS A C 1
ATOM 634 O O . HIS A 1 77 ? 11.362 -6.967 -6.117 1.00 98.19 77 HIS A O 1
ATOM 640 N N . THR A 1 78 ? 9.133 -7.048 -6.334 1.00 98.25 78 THR A N 1
ATOM 641 C CA . THR A 1 78 ? 9.117 -6.389 -7.653 1.00 98.25 78 THR A CA 1
ATOM 642 C C . THR A 1 78 ? 9.650 -4.952 -7.567 1.00 98.25 78 THR A C 1
ATOM 644 O O . THR A 1 78 ? 10.368 -4.501 -8.457 1.00 98.25 78 THR A O 1
ATOM 647 N N . PHE A 1 79 ? 9.359 -4.221 -6.482 1.00 98.31 79 PHE A N 1
ATOM 648 C CA . PHE A 1 79 ? 9.969 -2.907 -6.259 1.00 98.31 79 PHE A CA 1
ATOM 649 C C . PHE A 1 79 ? 11.465 -2.983 -5.955 1.00 98.31 79 PHE A C 1
ATOM 651 O O . PHE A 1 79 ? 12.194 -2.099 -6.396 1.00 98.31 79 PHE A O 1
ATOM 658 N N . MET A 1 80 ? 11.924 -4.019 -5.251 1.00 97.50 80 MET A N 1
ATOM 659 C CA . MET A 1 80 ? 13.354 -4.229 -5.009 1.00 97.50 80 MET A CA 1
ATOM 660 C C . MET A 1 80 ? 14.118 -4.483 -6.309 1.00 97.50 80 MET A C 1
ATOM 662 O O . MET A 1 80 ? 15.177 -3.899 -6.526 1.00 97.50 80 MET A O 1
ATOM 666 N N . GLU A 1 81 ? 13.552 -5.289 -7.208 1.00 97.69 81 GLU A N 1
ATOM 667 C CA . GLU A 1 81 ? 14.100 -5.505 -8.549 1.00 97.69 81 GLU A CA 1
ATOM 668 C C . GLU A 1 81 ? 14.136 -4.196 -9.356 1.00 97.69 81 GLU A C 1
ATOM 670 O O . GLU A 1 81 ? 15.147 -3.855 -9.966 1.00 97.69 81 GLU A O 1
ATOM 675 N N . TRP A 1 82 ? 13.064 -3.402 -9.294 1.00 97.69 82 TRP A N 1
ATOM 676 C CA . TRP A 1 82 ? 13.015 -2.087 -9.934 1.00 97.69 82 TRP A CA 1
ATOM 677 C C . TRP A 1 82 ? 14.056 -1.096 -9.387 1.00 97.69 82 TRP A C 1
ATOM 679 O O . TRP A 1 82 ? 14.672 -0.365 -10.168 1.00 97.69 82 TRP A O 1
ATOM 689 N N . GLU A 1 83 ? 14.274 -1.054 -8.069 1.00 96.81 83 GLU A N 1
ATOM 690 C CA . GLU A 1 83 ? 15.337 -0.232 -7.477 1.00 96.81 83 GLU A CA 1
ATOM 691 C C . GLU A 1 83 ? 16.722 -0.709 -7.933 1.00 96.81 83 GLU A C 1
ATOM 693 O O . GLU A 1 83 ? 17.572 0.119 -8.262 1.00 96.81 83 GLU A O 1
ATOM 698 N N . HIS A 1 84 ? 16.936 -2.024 -8.043 1.00 96.88 84 HIS A N 1
ATOM 699 C CA . HIS A 1 84 ? 18.190 -2.571 -8.556 1.00 96.88 84 HIS A CA 1
ATOM 700 C C . HIS A 1 84 ? 18.455 -2.142 -10.005 1.00 96.88 84 HIS A C 1
ATOM 702 O O . HIS A 1 84 ? 19.509 -1.568 -10.276 1.00 96.88 84 HIS A O 1
ATOM 708 N N . HIS A 1 85 ? 17.480 -2.297 -10.906 1.00 98.12 85 HIS A N 1
ATOM 709 C CA . HIS A 1 85 ? 17.622 -1.879 -12.307 1.00 98.12 85 HIS A CA 1
ATOM 710 C C . HIS A 1 85 ? 17.931 -0.378 -12.450 1.00 98.12 85 HIS A C 1
ATOM 712 O O . HIS A 1 85 ? 18.684 0.024 -13.334 1.00 98.12 85 HIS A O 1
ATOM 718 N N . LYS A 1 86 ? 17.403 0.473 -11.560 1.00 97.38 86 LYS A N 1
ATOM 719 C CA . LYS A 1 86 ? 17.738 1.910 -11.532 1.00 97.38 86 LYS A CA 1
ATOM 720 C C . LYS A 1 86 ? 19.181 2.190 -11.128 1.00 97.38 86 LYS A C 1
ATOM 722 O O . LYS A 1 86 ? 19.753 3.168 -11.609 1.00 97.38 86 LYS A O 1
ATOM 727 N N . VAL A 1 87 ? 19.737 1.392 -10.218 1.00 96.75 87 VAL A N 1
ATOM 728 C CA . VAL A 1 87 ? 21.141 1.502 -9.799 1.00 96.75 87 VAL A CA 1
ATOM 729 C C . VAL A 1 87 ? 22.072 0.997 -10.899 1.00 96.75 87 VAL A C 1
ATOM 731 O O . VAL A 1 87 ? 23.124 1.596 -11.113 1.00 96.75 87 VAL A O 1
ATOM 734 N N . GLU A 1 88 ? 21.687 -0.070 -11.601 1.00 98.00 88 GLU A N 1
ATOM 735 C CA . GLU A 1 88 ? 22.454 -0.627 -12.719 1.00 98.00 88 GLU A CA 1
ATOM 736 C C . GLU A 1 88 ? 22.523 0.332 -13.915 1.00 98.00 88 GLU A C 1
ATOM 738 O O . GLU A 1 88 ? 23.616 0.626 -14.401 1.00 98.00 88 GLU A O 1
ATOM 743 N N . ASP A 1 89 ? 21.378 0.856 -14.365 1.00 98.25 89 ASP A N 1
ATOM 744 C CA . ASP A 1 89 ? 21.309 1.861 -15.426 1.00 98.25 89 ASP A CA 1
ATOM 745 C C . ASP A 1 89 ? 20.107 2.797 -15.230 1.00 98.25 89 ASP A C 1
ATOM 747 O O . ASP A 1 89 ? 18.958 2.491 -15.562 1.00 98.25 89 ASP A O 1
ATOM 751 N N . ILE A 1 90 ? 20.383 4.010 -14.750 1.00 98.31 90 ILE A N 1
ATOM 752 C CA . ILE A 1 90 ? 19.348 5.019 -14.500 1.00 98.31 90 ILE A CA 1
ATOM 753 C C . ILE A 1 90 ? 18.629 5.499 -15.772 1.00 98.31 90 ILE A C 1
ATOM 755 O O . ILE A 1 90 ? 17.528 6.048 -15.680 1.00 98.31 90 ILE A O 1
ATOM 759 N N . MET A 1 91 ? 19.221 5.308 -16.954 1.00 98.31 91 MET A N 1
ATOM 760 C CA . MET A 1 91 ? 18.591 5.629 -18.237 1.00 98.31 91 MET A CA 1
ATOM 761 C C . MET A 1 91 ? 17.927 4.403 -18.877 1.00 98.31 91 MET A C 1
ATOM 763 O O . MET A 1 91 ? 16.955 4.578 -19.610 1.00 98.31 91 MET A O 1
ATOM 767 N N . GLY A 1 92 ? 18.405 3.196 -18.563 1.00 98.19 92 GLY A N 1
ATOM 768 C CA . GLY A 1 92 ? 17.944 1.920 -19.121 1.00 98.19 92 GLY A CA 1
ATOM 769 C C . GLY A 1 92 ? 16.925 1.149 -18.275 1.00 98.19 92 GLY A C 1
ATOM 770 O O . GLY A 1 92 ? 16.282 0.239 -18.785 1.00 98.19 92 GLY A O 1
ATOM 771 N N . PHE A 1 93 ? 16.682 1.514 -17.008 1.00 98.19 93 PHE A N 1
ATOM 772 C CA . PHE A 1 93 ? 15.802 0.734 -16.112 1.00 98.19 93 PHE A CA 1
ATOM 773 C C . PHE A 1 93 ? 14.363 0.524 -16.626 1.00 98.19 93 PHE A C 1
ATOM 775 O O . PHE A 1 93 ? 13.638 -0.339 -16.125 1.00 98.19 93 PHE A O 1
ATOM 782 N N . ARG A 1 94 ? 13.915 1.340 -17.591 1.00 98.25 94 ARG A N 1
ATOM 783 C CA . ARG A 1 94 ? 12.592 1.221 -18.225 1.00 98.25 94 ARG A CA 1
ATOM 784 C C . ARG A 1 94 ? 12.520 0.149 -19.312 1.00 98.25 94 ARG A C 1
ATOM 786 O O . ARG A 1 94 ? 11.410 -0.198 -19.700 1.00 98.25 94 ARG A O 1
ATOM 793 N N . ASP A 1 95 ? 13.653 -0.394 -19.739 1.00 98.00 95 ASP A N 1
ATOM 794 C CA . ASP A 1 95 ? 13.733 -1.437 -20.767 1.00 98.00 95 ASP A CA 1
ATOM 795 C C . ASP A 1 95 ? 13.578 -2.855 -20.179 1.00 98.00 95 ASP A C 1
ATOM 797 O O . ASP A 1 95 ? 13.658 -3.851 -20.896 1.00 98.00 95 ASP A O 1
ATOM 801 N N . HIS A 1 96 ? 13.325 -2.962 -18.869 1.00 97.94 96 HIS A N 1
ATOM 802 C CA . HIS A 1 96 ? 13.074 -4.221 -18.168 1.00 97.94 96 HIS A CA 1
ATOM 803 C C . HIS A 1 96 ? 11.578 -4.562 -18.119 1.00 97.94 96 HIS A C 1
ATOM 805 O O . HIS A 1 96 ? 10.714 -3.686 -18.036 1.00 97.94 96 HIS A O 1
ATOM 811 N N . ALA A 1 97 ? 11.272 -5.859 -18.111 1.00 97.56 97 ALA A N 1
ATOM 812 C CA . ALA A 1 97 ? 9.918 -6.388 -17.983 1.00 97.56 97 ALA A CA 1
ATOM 813 C C . ALA A 1 97 ? 9.703 -7.041 -16.614 1.00 97.56 97 ALA A C 1
ATOM 815 O O . ALA A 1 97 ? 10.589 -7.712 -16.094 1.00 97.56 97 ALA A O 1
ATOM 816 N N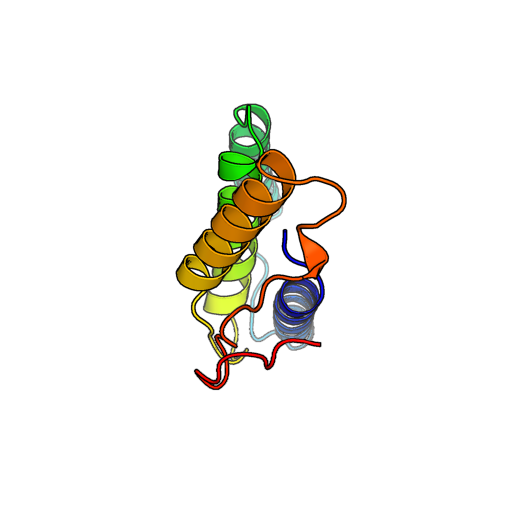 . TYR A 1 98 ? 8.490 -6.904 -16.075 1.00 97.81 98 TYR A N 1
ATOM 817 C CA . TYR A 1 98 ? 8.098 -7.481 -14.789 1.00 97.81 98 TYR A CA 1
ATOM 818 C C . TYR A 1 98 ? 6.863 -8.366 -14.954 1.00 97.81 98 TYR A C 1
ATOM 820 O O . TYR A 1 98 ? 6.032 -8.174 -15.851 1.00 97.81 98 TYR A O 1
ATOM 828 N N . ARG A 1 99 ? 6.722 -9.355 -14.069 1.00 97.44 99 ARG A N 1
ATOM 829 C CA . ARG A 1 99 ? 5.569 -10.257 -14.057 1.00 97.44 99 ARG A CA 1
ATOM 830 C C . ARG A 1 99 ? 4.375 -9.589 -13.379 1.00 97.44 99 ARG A C 1
ATOM 832 O O . ARG A 1 99 ? 4.482 -9.100 -12.262 1.00 97.44 99 ARG A O 1
ATOM 839 N N . SER A 1 100 ? 3.205 -9.640 -14.014 1.00 97.00 100 SER A N 1
ATOM 840 C CA . SER A 1 100 ? 1.950 -9.254 -13.367 1.00 97.00 100 SER A CA 1
ATOM 841 C C . SER A 1 100 ? 1.649 -10.195 -12.202 1.00 97.00 100 SER A C 1
ATOM 843 O O . SER A 1 100 ? 1.487 -11.396 -12.405 1.00 97.00 100 SER A O 1
ATOM 845 N N . LEU A 1 101 ? 1.493 -9.650 -11.000 1.00 95.94 101 LEU A N 1
ATOM 846 C CA . LEU A 1 101 ? 1.148 -10.436 -9.809 1.00 95.94 101 LEU A CA 1
ATOM 847 C C . LEU A 1 101 ? -0.344 -10.780 -9.721 1.00 95.94 101 LEU A C 1
ATOM 849 O O . LEU A 1 101 ? -0.735 -11.635 -8.938 1.00 95.94 101 LEU A O 1
ATOM 853 N N . MET A 1 102 ? -1.167 -10.173 -10.580 1.00 95.12 102 MET A N 1
ATOM 854 C CA . MET A 1 102 ? -2.592 -10.499 -10.689 1.00 95.12 102 MET A CA 1
ATOM 855 C C . MET A 1 102 ? -2.852 -11.657 -11.658 1.00 95.12 102 MET A C 1
ATOM 857 O O . MET A 1 102 ? -3.792 -12.420 -11.471 1.00 95.12 102 MET A O 1
ATOM 861 N N . THR A 1 103 ? -2.047 -11.783 -12.720 1.00 96.38 103 THR A N 1
ATOM 862 C CA . THR A 1 103 ? -2.284 -12.770 -13.797 1.00 96.38 103 THR A CA 1
ATOM 863 C C . THR A 1 103 ? -1.153 -13.775 -13.980 1.00 96.38 103 THR A C 1
ATOM 865 O O . THR A 1 103 ? -1.298 -14.731 -14.735 1.00 96.38 103 THR A O 1
ATOM 868 N N . GLY A 1 104 ? 0.003 -13.547 -13.358 1.00 95.75 104 GLY A N 1
ATOM 869 C CA . GLY A 1 104 ? 1.211 -14.342 -13.559 1.00 95.75 104 GLY A CA 1
ATOM 870 C C . GLY A 1 104 ? 1.893 -14.133 -14.917 1.00 95.75 104 GLY A C 1
ATOM 871 O O . GLY A 1 104 ? 2.943 -14.729 -15.152 1.00 95.75 104 GLY A O 1
ATOM 872 N N . THR A 1 105 ? 1.349 -13.304 -15.812 1.00 97.50 105 THR A N 1
ATOM 873 C CA . THR A 1 105 ? 1.897 -13.093 -17.162 1.00 97.50 105 THR A CA 1
ATOM 874 C C . THR A 1 105 ? 3.102 -12.151 -17.124 1.00 97.50 105 THR A C 1
ATOM 876 O O . THR A 1 105 ? 3.052 -11.110 -16.469 1.00 97.50 105 THR A O 1
ATOM 879 N N . MET A 1 106 ? 4.185 -12.505 -17.823 1.00 97.62 106 MET A N 1
ATOM 880 C CA . MET A 1 106 ? 5.347 -11.625 -18.004 1.00 97.62 106 MET A CA 1
ATOM 881 C C . MET A 1 106 ? 5.020 -10.525 -19.018 1.00 97.62 106 MET A C 1
ATOM 883 O O . MET A 1 106 ? 4.470 -10.826 -20.079 1.00 97.62 106 MET A O 1
ATOM 887 N N . ALA A 1 107 ? 5.350 -9.270 -18.703 1.00 97.38 107 ALA A N 1
ATOM 888 C CA . ALA A 1 107 ? 5.216 -8.181 -19.664 1.00 97.38 107 ALA A CA 1
ATOM 889 C C . ALA A 1 107 ? 6.130 -8.419 -20.887 1.00 97.38 107 ALA A C 1
ATOM 891 O O . ALA A 1 107 ? 7.247 -8.915 -20.725 1.00 97.38 107 ALA A O 1
ATOM 892 N N . PRO A 1 108 ? 5.690 -8.101 -22.116 1.00 96.69 108 PRO A N 1
ATOM 893 C CA . PRO A 1 108 ? 6.588 -8.100 -23.264 1.00 96.69 108 PRO A CA 1
ATOM 894 C C . PRO A 1 108 ? 7.600 -6.952 -23.144 1.00 96.69 108 PRO A C 1
ATOM 896 O O . PRO A 1 108 ? 7.298 -5.918 -22.548 1.00 96.69 108 PRO A O 1
ATOM 899 N N . LEU A 1 109 ? 8.778 -7.124 -23.747 1.00 96.12 109 LEU A N 1
ATOM 900 C CA . LEU A 1 109 ? 9.687 -6.003 -23.994 1.00 96.12 109 LEU A CA 1
ATOM 901 C C . LEU A 1 109 ? 9.051 -5.044 -25.011 1.00 96.12 109 LEU A C 1
ATOM 903 O O . LEU A 1 109 ? 8.272 -5.486 -25.862 1.00 96.12 109 LEU A O 1
ATOM 907 N N . HIS A 1 110 ? 9.358 -3.752 -24.880 1.00 89.81 110 HIS A N 1
ATOM 908 C CA . HIS A 1 110 ? 8.805 -2.711 -25.745 1.00 89.81 110 HIS A CA 1
ATOM 909 C C . HIS A 1 110 ? 9.317 -2.812 -27.189 1.00 89.81 110 HIS A C 1
ATOM 911 O O . HIS A 1 110 ? 10.504 -3.156 -27.385 1.00 89.81 110 HIS A O 1
#

Sequence (110 aa):
FYTFNMFDAQAWYARDVIMGRIKLPSAEAMAEHGAKWRAREETLEDAEQMIWFQGDYTKELMDQTDYPGFDVEAVNHTFMEWEHHKVEDIMGFRDHAYRSLMTGTMAPLH

Foldseek 3Di:
DDDDLLVVLVVQLVVCVVVVVDPDDDPVVVVVVVVVLVVLVVPDDDPLSVLVSSLVVSVVSNVSGPNDDFDSVVVSVVVVVLVVLCVVPVVCSVQDWDADRVPRDIDDGD

Secondary structure (DSSP, 8-state):
---HHHHHHHHHHHHHHHTTSSPP--HHHHHHHHHHHHHHHTT--SHHHHHHHHHHHHHHHHTTSSSPP--HHHHHHHHHHHHHHHHH-TTTGGG---B-TTT-PBPPP-

Radius of gyration: 16.84 Å; chains: 1; bounding box: 44×22×48 Å